Protein AF-A0A7M2SWU2-F1 (afdb_monomer)

Sequence (61 aa):
MARGGSNVLLSFETIAERMEVTKRTVLDNYRNWDIPVVRVSDRILRVRERDFEAWIEARME

Nearest PDB structures (foldseek):
  4j2n-assembly1_A  TM=8.031E-01  e=3.921E-02  Pukovnikvirus pukovnik
  6ama-assembly1_B  TM=7.892E-01  e=6.241E-02  Streptomyces venezuelae
  6amk-assembly1_A  TM=8.201E-01  e=1.929E-01  Streptomyces venezuelae
  2zhg-assembly1_A-2  TM=6.892E-01  e=2.515E-01  Escherichia coli K-12
  2zhh-assembly1_A-2  TM=6.778E-01  e=2.061E-01  Escherichia coli K-12

Structure (mmCIF, N/CA/C/O backbone):
data_AF-A0A7M2SWU2-F1
#
_entry.id   AF-A0A7M2SWU2-F1
#
loop_
_atom_site.group_PDB
_atom_site.id
_atom_site.type_symbol
_atom_site.label_atom_id
_atom_site.label_alt_id
_atom_site.label_comp_id
_atom_site.label_asym_id
_atom_site.label_entity_id
_atom_site.label_seq_id
_atom_site.pdbx_PDB_ins_code
_atom_site.Cartn_x
_atom_site.Cartn_y
_atom_site.Cartn_z
_atom_site.occupancy
_atom_site.B_iso_or_equiv
_atom_site.auth_seq_id
_atom_site.auth_comp_id
_atom_site.auth_asym_id
_atom_site.auth_atom_id
_atom_site.pdbx_PDB_model_num
ATOM 1 N N . MET A 1 1 ? 9.939 -10.312 -18.119 1.00 42.03 1 MET A N 1
ATOM 2 C CA . MET A 1 1 ? 10.951 -9.259 -17.884 1.00 42.03 1 MET A CA 1
ATOM 3 C C . MET A 1 1 ? 10.620 -8.612 -16.552 1.00 42.03 1 MET A C 1
ATOM 5 O O . MET A 1 1 ? 9.519 -8.100 -16.416 1.00 42.03 1 MET A O 1
ATOM 9 N N . ALA A 1 2 ? 11.487 -8.719 -15.543 1.00 47.47 2 ALA A N 1
ATOM 10 C CA . ALA A 1 2 ? 11.272 -7.990 -14.296 1.00 47.47 2 ALA A CA 1
ATOM 11 C C . ALA A 1 2 ? 11.442 -6.500 -14.615 1.00 47.47 2 ALA A C 1
ATOM 13 O O . ALA A 1 2 ? 12.551 -6.090 -14.954 1.00 47.47 2 ALA A O 1
ATOM 14 N N . ARG A 1 3 ? 10.354 -5.716 -14.592 1.00 57.31 3 ARG A N 1
ATOM 15 C CA . ARG A 1 3 ? 10.449 -4.250 -14.644 1.00 57.31 3 ARG A CA 1
ATOM 16 C C . ARG A 1 3 ? 11.398 -3.854 -13.510 1.00 57.31 3 ARG A C 1
ATOM 18 O O . ARG A 1 3 ? 11.128 -4.160 -12.348 1.00 57.31 3 ARG A O 1
ATOM 25 N N . GLY A 1 4 ? 12.567 -3.328 -13.873 1.00 55.56 4 GLY A N 1
ATOM 26 C CA . GLY A 1 4 ? 13.702 -3.073 -12.986 1.00 55.56 4 GLY A CA 1
ATOM 27 C C . GLY A 1 4 ? 13.462 -1.885 -12.062 1.00 55.56 4 GLY A C 1
ATOM 28 O O . GLY A 1 4 ? 14.223 -0.928 -12.092 1.00 55.56 4 GLY A O 1
ATOM 29 N N . GLY A 1 5 ? 12.382 -1.929 -11.287 1.00 66.62 5 GLY A N 1
ATOM 30 C CA . GLY A 1 5 ? 12.060 -0.922 -10.290 1.00 66.62 5 GLY A CA 1
ATOM 31 C C . GLY A 1 5 ? 12.705 -1.226 -8.940 1.00 66.62 5 GLY A C 1
ATOM 32 O O . GLY A 1 5 ? 13.144 -2.345 -8.644 1.00 66.62 5 GLY A O 1
ATOM 33 N N . SER A 1 6 ? 12.729 -0.201 -8.101 1.00 82.50 6 SER A N 1
ATOM 34 C CA . SER A 1 6 ? 13.248 -0.250 -6.741 1.00 82.50 6 SER A CA 1
ATOM 35 C C . SER A 1 6 ? 12.463 -1.238 -5.858 1.00 82.50 6 SER A C 1
ATOM 37 O O . SER A 1 6 ? 11.234 -1.340 -5.917 1.00 82.50 6 SER A O 1
ATOM 39 N N . ASN A 1 7 ? 13.182 -1.991 -5.014 1.00 88.62 7 ASN A N 1
ATOM 40 C CA . ASN A 1 7 ? 12.589 -2.878 -3.999 1.00 88.62 7 ASN A CA 1
ATOM 41 C C . ASN A 1 7 ? 12.289 -2.150 -2.675 1.00 88.62 7 ASN A C 1
ATOM 43 O O . ASN A 1 7 ? 11.998 -2.804 -1.671 1.00 88.62 7 ASN A O 1
ATOM 47 N N . VAL A 1 8 ? 12.372 -0.817 -2.648 1.00 95.06 8 VAL A N 1
ATOM 48 C CA . VAL A 1 8 ? 12.041 -0.023 -1.461 1.00 95.06 8 VAL A CA 1
ATOM 49 C C . VAL A 1 8 ? 10.592 -0.288 -1.047 1.00 95.06 8 VAL A C 1
ATOM 51 O O . VAL A 1 8 ? 9.687 -0.376 -1.874 1.00 95.06 8 VAL A O 1
ATOM 54 N N . LEU A 1 9 ? 10.379 -0.449 0.259 1.00 96.69 9 LEU A N 1
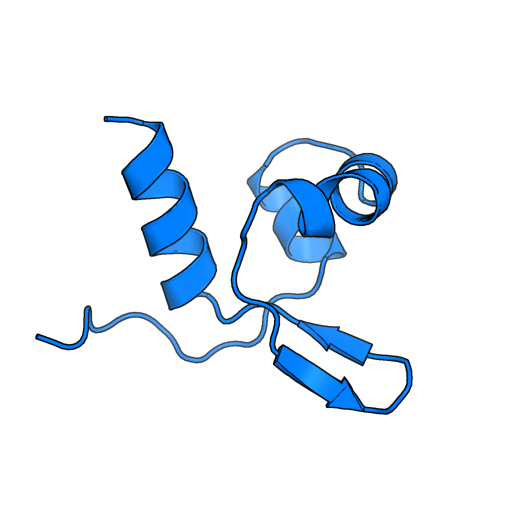ATOM 55 C CA . LEU A 1 9 ? 9.075 -0.735 0.849 1.00 96.69 9 LEU A CA 1
ATOM 56 C C . LEU A 1 9 ? 8.384 0.559 1.290 1.00 96.69 9 LEU A C 1
ATOM 58 O O . LEU A 1 9 ? 8.634 1.088 2.378 1.00 96.69 9 LEU A O 1
ATOM 62 N N . LEU A 1 10 ? 7.466 1.038 0.461 1.00 96.94 10 LEU A N 1
ATOM 63 C CA . LEU A 1 10 ? 6.669 2.231 0.707 1.00 96.94 10 LEU A CA 1
ATOM 64 C C . LEU A 1 10 ? 5.662 1.996 1.834 1.00 96.94 10 LEU A C 1
ATOM 66 O O . LEU A 1 10 ? 5.001 0.956 1.919 1.00 96.94 10 LEU A O 1
ATOM 70 N N . SER A 1 11 ? 5.557 2.983 2.723 1.00 97.44 11 SER A N 1
ATOM 71 C CA . SER A 1 11 ? 4.468 3.049 3.697 1.00 97.44 11 SER A CA 1
ATOM 72 C C . SER A 1 11 ? 3.181 3.520 3.018 1.00 97.44 11 SER A C 1
AT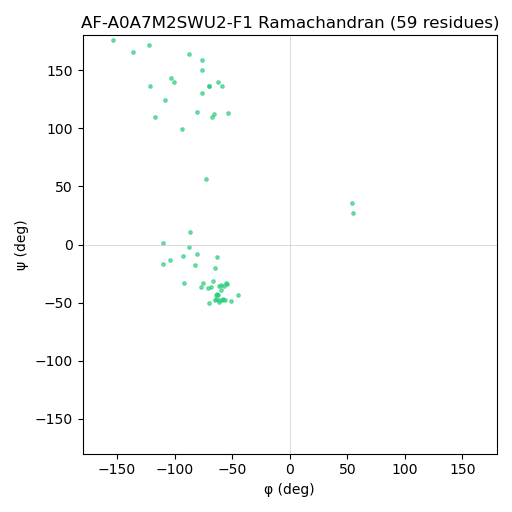OM 74 O O . SER A 1 11 ? 3.229 4.203 1.999 1.00 97.44 11 SER A O 1
ATOM 76 N N . PHE A 1 12 ? 2.025 3.239 3.618 1.00 97.00 12 PHE A N 1
ATOM 77 C CA . PHE A 1 12 ? 0.764 3.826 3.149 1.00 97.00 12 PHE A CA 1
ATOM 78 C C . PHE A 1 12 ? 0.704 5.350 3.303 1.00 97.00 12 PHE A C 1
ATOM 80 O O . PHE A 1 12 ? -0.099 5.984 2.634 1.00 97.00 12 PHE A O 1
ATOM 87 N N . GLU A 1 13 ? 1.539 5.936 4.162 1.00 97.88 13 GLU A N 1
ATOM 88 C CA . GLU A 1 13 ? 1.681 7.391 4.262 1.00 97.88 13 GLU A CA 1
ATOM 89 C C . GLU A 1 13 ? 2.368 7.944 3.015 1.00 97.88 13 GLU A C 1
ATOM 91 O O . GLU A 1 13 ? 1.794 8.767 2.319 1.00 97.88 13 GLU A O 1
ATOM 96 N N . THR A 1 14 ? 3.498 7.348 2.637 1.00 97.75 14 THR A N 1
ATOM 97 C CA . THR A 1 14 ? 4.234 7.687 1.413 1.00 97.75 14 THR A CA 1
ATOM 98 C C . THR A 1 14 ? 3.391 7.489 0.154 1.00 97.75 14 THR A C 1
ATOM 100 O O . THR A 1 14 ? 3.457 8.291 -0.770 1.00 97.75 14 THR A O 1
ATOM 103 N N . ILE A 1 15 ? 2.582 6.426 0.103 1.00 96.81 15 ILE A N 1
ATOM 104 C CA . ILE A 1 15 ? 1.642 6.206 -1.006 1.00 96.81 15 ILE A CA 1
ATOM 105 C C . ILE A 1 15 ? 0.591 7.316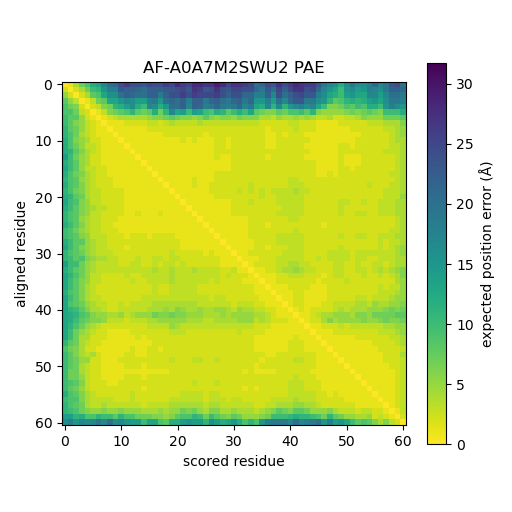 -1.049 1.00 96.81 15 ILE A C 1
ATOM 107 O O . ILE A 1 15 ? 0.296 7.826 -2.123 1.00 96.81 15 ILE A O 1
ATOM 111 N N . ALA A 1 16 ? 0.045 7.701 0.105 1.00 97.69 16 ALA A N 1
ATOM 112 C CA . ALA A 1 16 ? -0.949 8.761 0.193 1.00 97.69 16 ALA A CA 1
ATOM 113 C C . ALA A 1 16 ? -0.384 10.107 -0.279 1.00 97.69 16 ALA A C 1
ATOM 115 O O . ALA A 1 16 ? -1.029 10.781 -1.074 1.00 97.69 16 ALA A O 1
ATOM 116 N N . GLU A 1 17 ? 0.843 10.439 0.132 1.00 97.88 17 GLU A N 1
ATOM 117 C CA . GLU A 1 17 ? 1.568 11.625 -0.337 1.00 97.88 17 GLU A CA 1
ATOM 118 C C . GLU A 1 17 ? 1.753 11.611 -1.861 1.00 97.88 17 GLU A C 1
ATOM 120 O O . GLU A 1 17 ? 1.428 12.592 -2.521 1.00 97.88 17 GLU A O 1
ATOM 125 N N . ARG A 1 18 ? 2.206 10.489 -2.440 1.00 95.50 18 ARG A N 1
ATOM 126 C CA . ARG A 1 18 ? 2.411 10.362 -3.898 1.00 95.50 18 ARG A CA 1
ATOM 127 C C . ARG A 1 18 ? 1.119 10.417 -4.709 1.00 95.50 18 ARG A C 1
ATOM 129 O O . ARG A 1 18 ? 1.148 10.837 -5.856 1.00 95.50 18 ARG A O 1
ATOM 136 N N . MET A 1 19 ? 0.018 9.940 -4.139 1.00 95.06 19 MET A N 1
ATOM 137 C CA . MET A 1 19 ? -1.304 9.971 -4.766 1.00 95.06 19 MET A CA 1
ATOM 138 C C . MET A 1 19 ? -2.067 11.271 -4.480 1.00 95.06 19 MET A C 1
ATOM 140 O O . MET A 1 19 ? -3.198 11.401 -4.935 1.00 95.06 19 MET A O 1
ATOM 144 N N . GLU A 1 20 ? -1.495 12.188 -3.692 1.00 96.81 20 GLU A N 1
ATOM 145 C CA . GLU A 1 20 ? -2.144 13.428 -3.246 1.00 96.81 20 GLU A CA 1
ATOM 146 C C . GLU A 1 20 ? -3.502 13.185 -2.551 1.00 96.81 20 GLU A C 1
ATOM 148 O O . GLU A 1 20 ? -4.446 13.969 -2.654 1.00 96.81 20 GLU A O 1
ATOM 153 N N . VAL A 1 21 ? -3.611 12.081 -1.803 1.00 96.69 21 VAL A N 1
ATOM 154 C CA . VAL A 1 21 ? -4.801 11.721 -1.016 1.00 96.69 21 VAL A CA 1
ATOM 155 C C . VAL A 1 21 ? -4.455 11.559 0.458 1.00 96.69 21 VAL A C 1
ATOM 157 O O . VAL A 1 21 ? -3.299 11.533 0.868 1.00 96.69 21 VAL A O 1
ATOM 160 N N . THR A 1 22 ? -5.472 11.399 1.305 1.00 97.81 22 THR A N 1
ATOM 161 C CA . THR A 1 22 ? -5.227 11.107 2.720 1.00 97.81 22 THR A CA 1
ATOM 162 C C . THR A 1 22 ? -4.808 9.651 2.932 1.00 97.81 22 THR A C 1
ATOM 164 O O . THR A 1 22 ? -5.288 8.729 2.267 1.00 97.81 22 THR A O 1
ATOM 167 N N . LYS A 1 23 ? -3.995 9.405 3.965 1.00 96.94 23 LYS A N 1
ATOM 168 C CA . LYS A 1 23 ? -3.667 8.047 4.430 1.00 96.94 23 LYS A CA 1
ATOM 169 C C . LYS A 1 23 ? -4.912 7.211 4.737 1.00 96.94 23 LYS A C 1
ATOM 171 O O . LYS A 1 23 ? -4.908 6.001 4.515 1.00 96.94 23 LYS A O 1
ATOM 176 N N . ARG A 1 24 ? -5.988 7.840 5.233 1.00 97.44 24 ARG A N 1
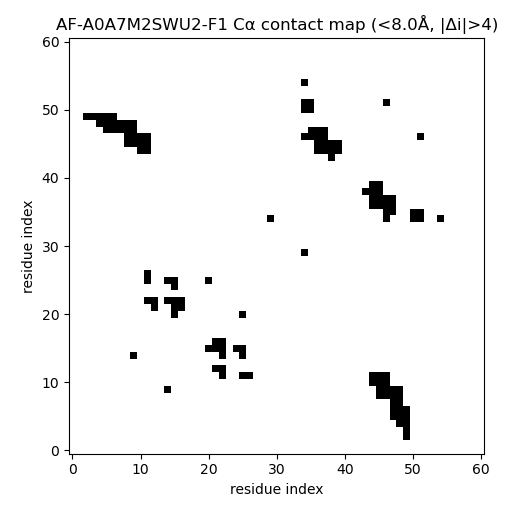ATOM 177 C CA . ARG A 1 24 ? -7.268 7.164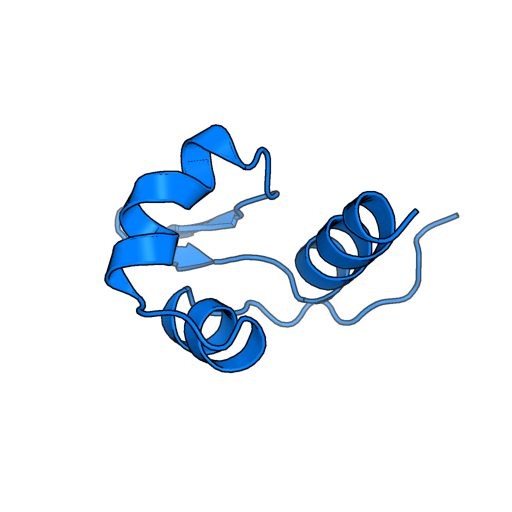 5.493 1.00 97.44 24 ARG A CA 1
ATOM 178 C C . ARG A 1 24 ? -7.878 6.638 4.198 1.00 97.44 24 ARG A C 1
ATOM 180 O O . ARG A 1 24 ? -8.319 5.495 4.201 1.00 97.44 24 ARG A O 1
ATOM 187 N N . THR A 1 25 ? -7.843 7.421 3.118 1.00 97.62 25 THR A N 1
ATOM 188 C CA . THR A 1 25 ? -8.301 7.004 1.785 1.00 97.62 25 THR A CA 1
ATOM 189 C C . THR A 1 25 ? -7.545 5.766 1.311 1.00 97.62 25 THR A C 1
ATOM 191 O O . THR A 1 25 ? -8.177 4.794 0.904 1.00 97.62 25 THR A O 1
ATOM 194 N N . VAL A 1 26 ? -6.214 5.749 1.440 1.00 96.69 26 VAL A N 1
ATOM 195 C CA . VAL A 1 26 ? -5.402 4.572 1.083 1.00 96.69 26 VAL A CA 1
ATOM 196 C C . VAL A 1 26 ? -5.779 3.367 1.942 1.00 96.69 26 VAL A C 1
ATOM 198 O O . VAL A 1 26 ? -6.053 2.298 1.412 1.00 96.69 26 VAL A O 1
ATOM 201 N N . LEU A 1 27 ? -5.855 3.528 3.266 1.00 95.62 27 LEU A N 1
ATOM 202 C CA . LEU A 1 27 ? -6.210 2.447 4.194 1.00 95.62 27 LEU A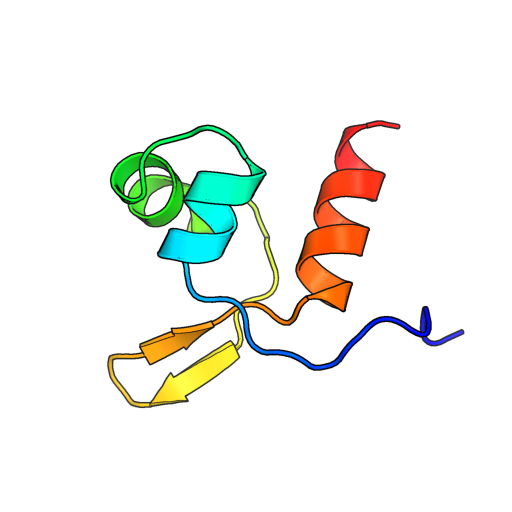 CA 1
ATOM 203 C C . LEU A 1 27 ? -7.596 1.846 3.937 1.00 95.62 27 LEU A C 1
ATOM 205 O O . LEU A 1 27 ? -7.789 0.652 4.156 1.00 95.62 27 LEU A O 1
ATOM 209 N N . ASP A 1 28 ? -8.548 2.667 3.512 1.00 97.25 28 ASP A N 1
ATOM 210 C CA . ASP A 1 28 ? -9.916 2.236 3.239 1.00 97.25 28 ASP A CA 1
ATOM 211 C C . ASP A 1 28 ? -10.018 1.463 1.918 1.00 97.25 28 ASP A C 1
ATOM 213 O O . ASP A 1 28 ? -10.770 0.499 1.805 1.00 97.25 28 ASP A O 1
ATOM 217 N N . ASN A 1 29 ? -9.194 1.837 0.936 1.00 96.19 29 ASN A N 1
ATOM 218 C CA . ASN A 1 29 ? -9.349 1.362 -0.431 1.00 96.19 29 ASN A CA 1
ATOM 219 C C . ASN A 1 29 ? -8.260 0.392 -0.910 1.00 96.19 29 ASN A C 1
ATOM 221 O O . ASN A 1 29 ? -8.504 -0.314 -1.886 1.00 96.19 29 ASN A O 1
ATOM 225 N N . TYR A 1 30 ? -7.095 0.288 -0.251 1.00 94.12 30 TYR A N 1
ATOM 226 C CA . TYR A 1 30 ? -5.963 -0.508 -0.765 1.00 94.12 30 TYR A CA 1
ATOM 227 C C . TYR A 1 30 ? -6.338 -1.965 -1.066 1.00 94.12 30 TYR A C 1
ATOM 229 O O . TYR A 1 30 ? -5.824 -2.549 -2.012 1.00 94.12 30 TYR A O 1
ATOM 237 N N . ARG A 1 31 ? -7.262 -2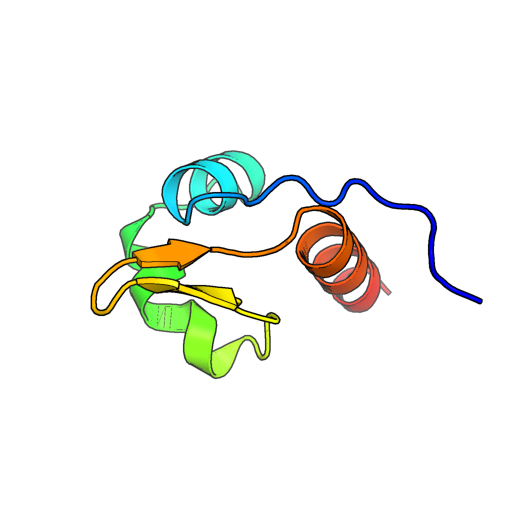.551 -0.292 1.00 92.50 31 ARG A N 1
ATOM 238 C CA . ARG A 1 31 ? -7.748 -3.922 -0.518 1.00 92.50 31 ARG A CA 1
ATOM 239 C C . ARG A 1 31 ? -8.566 -4.056 -1.798 1.00 92.50 31 ARG A C 1
ATOM 241 O O . ARG A 1 31 ? -8.473 -5.075 -2.462 1.00 92.50 31 ARG A O 1
ATOM 248 N N . ASN A 1 32 ? -9.351 -3.034 -2.129 1.00 95.44 32 ASN A N 1
ATOM 249 C CA . ASN A 1 32 ? -10.194 -3.007 -3.326 1.00 95.44 32 ASN A CA 1
ATOM 250 C C . ASN A 1 32 ? -9.407 -2.590 -4.572 1.00 95.44 32 ASN A C 1
ATOM 252 O O . ASN A 1 32 ? -9.856 -2.774 -5.695 1.00 95.44 32 ASN A O 1
ATOM 256 N N . TRP A 1 33 ? -8.241 -1.983 -4.374 1.00 93.50 33 TRP A N 1
ATOM 257 C CA . TRP A 1 33 ? -7.396 -1.478 -5.441 1.00 93.50 33 TRP A CA 1
ATOM 258 C C . TRP A 1 33 ? -6.536 -2.533 -6.128 1.00 93.50 33 TRP A C 1
ATOM 260 O O . TRP A 1 33 ? -5.899 -2.194 -7.124 1.00 93.50 33 TRP A O 1
ATOM 270 N N . ASP A 1 34 ? -6.505 -3.755 -5.601 1.00 91.75 34 ASP A N 1
ATOM 271 C CA . ASP A 1 34 ? -5.648 -4.843 -6.081 1.00 91.75 34 ASP A CA 1
ATOM 272 C C . ASP A 1 34 ? -4.153 -4.462 -6.115 1.00 91.75 34 ASP A C 1
ATOM 274 O O . ASP A 1 34 ? -3.361 -4.977 -6.897 1.00 91.75 34 ASP A O 1
ATOM 278 N N . ILE A 1 35 ? -3.741 -3.519 -5.257 1.00 92.62 35 ILE A N 1
ATOM 279 C CA . ILE A 1 35 ? -2.337 -3.124 -5.163 1.00 92.62 35 ILE A CA 1
ATOM 280 C C . ILE A 1 35 ? -1.540 -4.197 -4.398 1.00 92.62 35 ILE A C 1
ATOM 282 O O . ILE A 1 35 ? -1.944 -4.580 -3.293 1.00 92.62 35 ILE A O 1
ATOM 286 N N . PRO A 1 36 ? -0.388 -4.673 -4.916 1.00 93.50 36 PRO A N 1
ATOM 287 C CA . PRO A 1 36 ? 0.387 -5.710 -4.244 1.00 93.50 36 PRO A CA 1
ATOM 288 C C . PRO A 1 36 ? 0.958 -5.233 -2.904 1.00 93.50 36 PRO A C 1
ATOM 290 O O . PRO A 1 36 ? 1.860 -4.397 -2.841 1.00 93.50 36 PRO A O 1
ATOM 293 N N . VAL A 1 37 ? 0.457 -5.801 -1.806 1.00 95.81 37 VAL A N 1
ATOM 294 C CA . VAL A 1 37 ? 0.951 -5.518 -0.453 1.00 95.81 37 VAL A CA 1
ATOM 295 C C . VAL A 1 37 ? 1.881 -6.616 0.050 1.00 95.81 37 VAL A C 1
ATOM 297 O O . VAL A 1 37 ? 1.635 -7.810 -0.104 1.00 95.81 37 VAL A O 1
ATOM 300 N N . VAL A 1 38 ? 2.943 -6.201 0.730 1.00 95.44 38 VAL A N 1
ATOM 301 C CA . VAL A 1 38 ? 3.890 -7.063 1.430 1.00 95.44 38 VAL A CA 1
ATOM 302 C C . VAL A 1 38 ? 3.677 -6.904 2.929 1.00 95.44 38 VAL A C 1
ATOM 304 O O . VAL A 1 38 ? 3.762 -5.803 3.479 1.00 95.44 38 VAL A O 1
ATOM 307 N N . ARG A 1 39 ? 3.422 -8.021 3.612 1.00 95.62 39 ARG A N 1
ATOM 308 C CA . ARG A 1 39 ? 3.385 -8.069 5.075 1.00 95.62 39 ARG A CA 1
ATOM 309 C C . ARG A 1 39 ? 4.811 -8.161 5.615 1.00 95.62 39 ARG A C 1
ATOM 311 O O . ARG A 1 39 ? 5.482 -9.161 5.399 1.00 95.62 39 ARG A O 1
ATOM 318 N N . VAL A 1 40 ? 5.255 -7.122 6.319 1.00 95.19 40 VAL A N 1
ATOM 319 C CA . VAL A 1 40 ? 6.588 -7.057 6.952 1.00 95.19 40 VAL A CA 1
ATOM 320 C C . VAL A 1 40 ? 6.536 -7.566 8.393 1.00 95.19 40 VAL A C 1
ATOM 322 O O . VAL A 1 40 ? 7.485 -8.154 8.899 1.00 95.19 40 VAL A O 1
ATOM 325 N N . SER A 1 41 ? 5.412 -7.349 9.075 1.00 95.25 41 SER A N 1
ATOM 326 C CA . SER A 1 41 ? 5.131 -7.858 10.423 1.00 95.25 41 SER A CA 1
ATOM 327 C C . SER A 1 41 ? 3.619 -7.990 10.613 1.00 95.25 41 SER A C 1
ATOM 329 O O . SER A 1 41 ? 2.854 -7.576 9.741 1.00 95.25 41 SER A O 1
ATOM 331 N N . ASP A 1 42 ? 3.173 -8.518 11.757 1.00 93.38 42 ASP A N 1
ATOM 332 C CA . ASP A 1 42 ? 1.746 -8.693 12.091 1.00 93.38 42 ASP A CA 1
ATOM 333 C C . ASP A 1 42 ? 0.889 -7.451 11.769 1.00 93.38 42 ASP A C 1
ATOM 335 O O . ASP A 1 42 ? -0.158 -7.559 11.130 1.00 93.38 42 ASP A O 1
ATOM 339 N N . ARG A 1 43 ? 1.397 -6.257 12.104 1.00 92.56 43 ARG A N 1
ATOM 340 C CA . ARG A 1 43 ? 0.684 -4.974 11.951 1.00 92.56 43 ARG A CA 1
ATOM 341 C C . ARG A 1 43 ? 1.238 -4.047 10.873 1.00 92.56 43 ARG A C 1
ATOM 343 O O . ARG A 1 43 ? 0.741 -2.935 10.720 1.00 92.56 43 ARG A O 1
ATOM 350 N N . ILE A 1 44 ? 2.282 -4.460 10.154 1.00 94.62 44 ILE A N 1
ATOM 351 C CA . ILE A 1 44 ? 2.981 -3.586 9.205 1.00 94.62 44 ILE A CA 1
ATOM 352 C C . ILE A 1 44 ? 2.836 -4.153 7.799 1.00 94.62 44 ILE A C 1
ATOM 354 O O . ILE A 1 44 ? 3.445 -5.167 7.452 1.00 94.62 44 ILE A O 1
ATOM 358 N N . LEU A 1 45 ? 2.044 -3.450 6.990 1.00 96.56 45 LEU A N 1
ATOM 359 C CA . LEU A 1 45 ? 1.923 -3.656 5.552 1.00 96.56 45 LEU A CA 1
ATOM 360 C C . LEU A 1 45 ? 2.706 -2.571 4.813 1.00 96.56 45 LEU A C 1
ATOM 362 O O . LEU A 1 45 ? 2.755 -1.416 5.246 1.00 96.56 45 LEU A O 1
ATOM 366 N N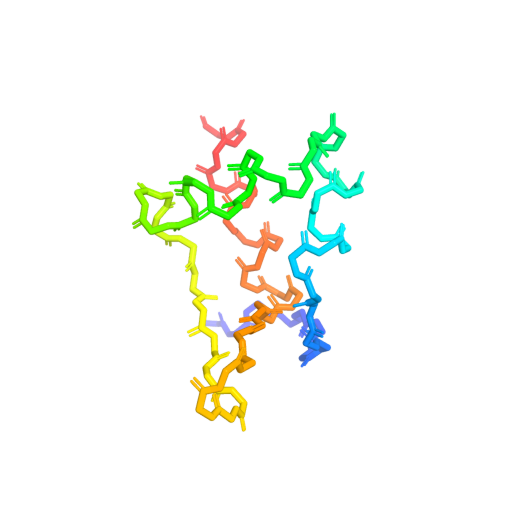 . ARG A 1 46 ? 3.330 -2.961 3.707 1.00 97.19 46 ARG A N 1
ATOM 367 C CA . ARG A 1 46 ? 4.078 -2.087 2.804 1.00 97.19 46 ARG A CA 1
ATOM 368 C C . ARG A 1 46 ? 3.738 -2.426 1.364 1.00 97.19 46 ARG A C 1
ATOM 370 O O . ARG A 1 46 ? 3.190 -3.488 1.098 1.00 97.19 46 ARG A O 1
ATOM 377 N N . VAL A 1 47 ? 4.105 -1.551 0.444 1.00 96.62 47 VAL A N 1
ATOM 378 C CA . VAL A 1 47 ? 4.042 -1.821 -0.996 1.00 96.62 47 VAL A CA 1
ATOM 379 C C . VAL A 1 47 ? 5.442 -1.659 -1.554 1.00 96.62 47 VAL A C 1
ATOM 381 O O . VAL A 1 47 ? 6.147 -0.732 -1.161 1.00 96.62 47 VAL A O 1
ATOM 384 N N . ARG A 1 48 ? 5.886 -2.564 -2.428 1.00 95.94 48 ARG A N 1
ATOM 385 C CA . ARG A 1 48 ? 7.165 -2.348 -3.113 1.00 95.94 48 ARG A CA 1
ATOM 386 C C . ARG A 1 48 ? 6.998 -1.202 -4.092 1.00 95.94 48 ARG A C 1
ATOM 388 O O . ARG A 1 48 ? 6.018 -1.174 -4.826 1.00 95.94 48 ARG A O 1
ATOM 395 N N . GLU A 1 49 ? 7.968 -0.305 -4.131 1.00 95.62 49 GLU A N 1
ATOM 396 C CA . GLU A 1 49 ? 7.946 0.855 -5.017 1.00 95.62 49 GLU A CA 1
ATOM 397 C C . GLU A 1 49 ? 7.656 0.463 -6.469 1.00 95.62 49 GLU A C 1
ATOM 399 O O . GLU A 1 49 ? 6.680 0.949 -7.029 1.00 95.62 49 GLU A O 1
ATOM 404 N N . ARG A 1 50 ? 8.361 -0.540 -7.007 1.00 94.25 50 ARG A N 1
ATOM 405 C CA . ARG A 1 50 ? 8.096 -1.047 -8.363 1.00 94.25 50 ARG A CA 1
ATOM 406 C C . ARG A 1 50 ? 6.658 -1.529 -8.598 1.00 94.25 50 ARG A C 1
ATOM 408 O O . ARG A 1 50 ? 6.151 -1.418 -9.708 1.00 94.25 50 ARG A O 1
ATOM 415 N N . ASP A 1 51 ? 6.034 -2.129 -7.580 1.00 94.88 51 ASP A N 1
ATOM 416 C CA . ASP A 1 51 ? 4.694 -2.708 -7.695 1.00 94.88 51 ASP A CA 1
ATOM 417 C C . ASP A 1 51 ? 3.658 -1.570 -7.659 1.00 94.88 51 ASP A C 1
ATOM 419 O O . ASP A 1 51 ? 2.680 -1.606 -8.398 1.00 94.88 51 ASP A O 1
ATOM 423 N N . PHE A 1 52 ? 3.909 -0.525 -6.857 1.00 94.88 52 PHE A N 1
ATOM 424 C CA . PHE A 1 52 ? 3.126 0.713 -6.866 1.00 94.88 52 PHE A CA 1
ATOM 425 C C . PHE A 1 52 ? 3.243 1.454 -8.204 1.00 94.88 52 PHE A C 1
ATOM 427 O O . PHE A 1 52 ? 2.224 1.846 -8.765 1.00 94.88 52 PHE A O 1
ATOM 434 N N . GLU A 1 53 ? 4.457 1.617 -8.734 1.00 93.62 53 GLU A N 1
ATOM 435 C CA . GLU A 1 53 ? 4.694 2.283 -10.023 1.00 93.62 53 GLU A CA 1
ATOM 436 C C . GLU A 1 53 ? 3.998 1.546 -11.171 1.00 93.62 53 GLU A C 1
ATOM 438 O O . GLU A 1 53 ? 3.260 2.162 -11.937 1.00 93.62 53 GLU A O 1
ATOM 443 N N . ALA A 1 54 ? 4.152 0.220 -11.245 1.00 93.38 54 ALA A N 1
ATOM 444 C CA . ALA A 1 54 ? 3.480 -0.595 -12.256 1.00 93.38 54 ALA A CA 1
ATOM 445 C C . ALA A 1 54 ? 1.948 -0.530 -12.142 1.00 93.38 54 ALA A C 1
ATOM 447 O O . ALA A 1 54 ? 1.250 -0.544 -13.153 1.00 93.38 54 ALA A O 1
ATOM 448 N N . TRP A 1 55 ? 1.424 -0.454 -10.917 1.00 93.62 55 TRP A N 1
ATOM 449 C CA . TRP A 1 55 ? -0.008 -0.336 -10.655 1.00 93.62 55 TRP A CA 1
ATOM 450 C C . TRP A 1 55 ? -0.580 1.040 -11.028 1.00 93.62 55 TRP A C 1
ATOM 452 O O . TRP A 1 55 ? -1.695 1.103 -11.540 1.00 93.62 55 TRP A O 1
ATOM 462 N N . ILE A 1 56 ? 0.166 2.131 -10.808 1.00 92.44 56 ILE A N 1
ATOM 463 C CA . ILE A 1 56 ? -0.214 3.467 -11.298 1.00 92.44 56 ILE A CA 1
ATOM 464 C C . ILE A 1 56 ? -0.204 3.487 -12.827 1.00 92.44 56 ILE A C 1
ATOM 466 O O . ILE A 1 56 ? -1.173 3.940 -13.431 1.00 92.44 56 ILE A O 1
ATOM 470 N N . GLU A 1 57 ? 0.864 2.976 -13.445 1.00 91.69 57 GLU A N 1
ATOM 471 C CA . GLU A 1 57 ? 1.020 2.941 -14.903 1.00 91.69 57 GLU A CA 1
ATOM 472 C C . GLU A 1 57 ? -0.157 2.216 -15.568 1.00 91.69 57 GLU A C 1
ATOM 474 O O . GLU A 1 57 ? -0.805 2.782 -16.441 1.00 91.69 57 GLU A O 1
ATOM 479 N N . ALA A 1 58 ? -0.531 1.039 -15.056 1.00 91.06 58 ALA A N 1
ATOM 480 C CA . ALA A 1 58 ? -1.650 0.245 -15.569 1.00 91.06 58 ALA A CA 1
ATOM 481 C C . ALA A 1 58 ? -3.036 0.913 -15.444 1.00 91.06 58 ALA A C 1
ATOM 483 O O . ALA A 1 58 ? -4.012 0.379 -15.963 1.00 91.06 58 ALA A O 1
ATOM 484 N N . ARG A 1 59 ? -3.157 2.026 -14.711 1.00 86.56 59 ARG A N 1
ATOM 485 C CA . ARG A 1 59 ? -4.408 2.788 -14.545 1.00 86.56 59 ARG A CA 1
ATOM 486 C C . ARG A 1 59 ? -4.456 4.071 -15.362 1.00 86.56 59 ARG A C 1
ATOM 488 O O . ARG A 1 59 ? -5.512 4.696 -15.415 1.00 86.56 59 ARG A O 1
ATOM 495 N N . MET A 1 60 ? -3.318 4.502 -15.899 1.00 80.12 60 MET A N 1
ATOM 496 C CA . MET A 1 60 ? -3.238 5.678 -16.765 1.00 80.12 60 MET A CA 1
ATOM 497 C C . MET A 1 60 ? -3.373 5.325 -18.253 1.00 80.12 60 MET A C 1
ATOM 499 O O . MET A 1 60 ? -3.518 6.237 -19.065 1.00 80.12 60 MET A O 1
ATOM 503 N N . GLU A 1 61 ? -3.332 4.033 -18.594 1.00 56.53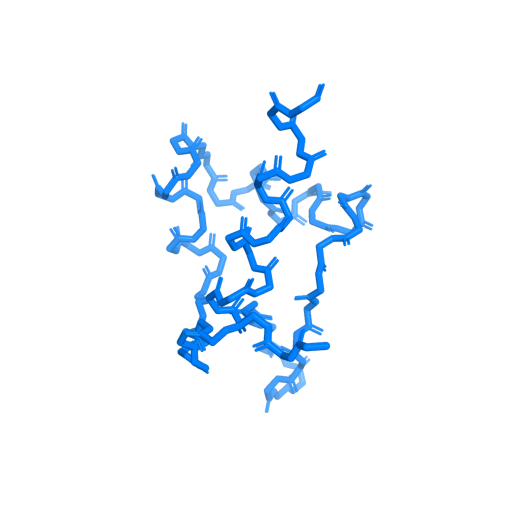 61 GLU A N 1
ATOM 504 C CA . GLU A 1 61 ? -3.672 3.474 -19.913 1.00 56.53 61 GLU A CA 1
ATOM 505 C C . GLU A 1 61 ? -5.167 3.135 -20.014 1.00 56.53 61 GLU A C 1
ATOM 507 O O . GLU A 1 61 ? -5.745 3.381 -21.098 1.00 56.53 61 GLU A O 1
#

Foldseek 3Di:
DPPPDAQDWAALCNVCVVVVHDSVVCVVCVVVLPQDWDDPDPPGITHGPSSSVVSVVVVVD

pLDDT: mean 90.61, std 12.69, range [42.03, 97.88]

Mean predicted aligned error: 4.2 Å

Radius of gyration: 11.37 Å; Cα contacts (8 Å, |Δi|>4): 65; chains: 1; bounding box: 24×23×32 Å

Solvent-accessible surface area (backbone atoms only — not comparable to full-atom values): 3727 Å² total; per-residue (Å²): 131,83,78,87,50,56,81,54,71,35,42,55,58,57,51,11,61,77,67,75,48,53,46,64,56,43,72,73,39,44,82,82,64,75,59,67,71,44,77,79,47,100,89,40,64,28,29,36,42,35,51,51,52,53,55,53,53,71,71,77,112

Organism: NCBI:txid1413221

Secondary structure (DSSP, 8-state):
--------EE-HHHHHHHTTS-HHHHHHHTTTTT--EEEEETTEEEEEHHHHHHHHHHHH-